Protein AF-A0A924W342-F1 (afdb_monomer)

Solvent-accessible surface area (backbone atoms only — not comparable to full-atom values): 6146 Å² total; per-residue (Å²): 112,47,71,58,25,42,53,49,16,52,51,31,48,50,52,45,50,50,53,46,48,46,36,42,71,47,55,44,52,62,35,54,72,73,70,41,62,70,60,35,43,53,52,48,35,49,41,28,68,64,41,23,52,52,48,13,50,41,23,36,53,18,12,54,27,20,46,66,44,69,37,53,69,61,13,53,53,24,38,54,54,11,53,48,30,40,48,45,31,72,76,36,37,72,72,88,72,76,66,69,89,91,56,86,77,64,60,65,60,42,47,49,52,34,44,57,60,57,53,107

Secondary structure (DSSP, 8-state):
-HHHHHHHHHHHHHHHHHHHHIIIIIIHHHHHTT--HHHHHHHHHHIIIIIHHHHHHHHHHHHHHHHHTT-HHHHHHHHHHHHHHHHHHHHHSPP-PPPPTT----HHHHHHHHHHHHH-

Sequence (120 aa):
MEAVAQATAIVLAGASLGWIMLFSFVLSPVAFKQFDAGRAERLVKHVMNQGHGILGLIAICSGIAALMAGAVAGAAVAAVAGIFAFMCKFALAPRDDKPIKGHRVIKTARIVASGLTAFI

Mean predicted aligned error: 9.51 Å

Foldseek 3Di:
DLVVLVVLLVVLVVVLVVQLCCLQPPVLCVQPVVPPLVSLLVSLLCCLQPPLLVSLVSLQSSLVSCVSNVNNVSSVVSNVSSVLSVVLSVPQRQDPDDDPPPDDDPSSVSSVVSSVSSND

Structure (mmCIF, N/CA/C/O backbone):
data_AF-A0A924W342-F1
#
_entry.id   AF-A0A924W342-F1
#
loop_
_atom_site.group_PDB
_atom_site.id
_atom_site.type_symbol
_atom_site.label_atom_id
_atom_site.label_alt_id
_atom_site.label_comp_id
_atom_site.label_asym_id
_atom_site.label_entity_id
_atom_site.label_seq_id
_atom_site.pdbx_PDB_ins_code
_atom_site.Cartn_x
_atom_site.Cartn_y
_atom_site.Cartn_z
_atom_site.occupancy
_atom_site.B_iso_or_equiv
_atom_site.auth_seq_id
_atom_site.auth_comp_id
_atom_site.auth_asym_id
_atom_site.auth_atom_id
_atom_site.pdbx_PDB_model_num
ATOM 1 N N . MET A 1 1 ? 16.797 -6.487 -23.316 1.00 62.25 1 MET A N 1
ATOM 2 C CA . MET A 1 1 ? 16.498 -6.183 -21.895 1.00 62.25 1 MET A CA 1
ATOM 3 C C . MET A 1 1 ? 15.173 -5.447 -21.729 1.00 62.25 1 MET A C 1
ATOM 5 O O . MET A 1 1 ? 14.440 -5.775 -20.809 1.00 62.25 1 MET A O 1
ATOM 9 N N . GLU A 1 2 ? 14.829 -4.527 -22.632 1.00 78.00 2 GLU A N 1
ATOM 10 C CA . GLU A 1 2 ? 13.586 -3.737 -22.591 1.00 78.00 2 GLU A CA 1
ATOM 11 C C . GLU A 1 2 ? 12.297 -4.577 -22.516 1.00 78.00 2 GLU A C 1
ATOM 13 O O . GLU A 1 2 ? 11.505 -4.391 -21.599 1.00 78.00 2 GLU A O 1
ATOM 18 N N . ALA A 1 3 ? 12.129 -5.581 -23.387 1.00 80.50 3 ALA A N 1
ATOM 19 C CA . ALA A 1 3 ? 10.937 -6.441 -23.383 1.00 80.50 3 ALA A CA 1
ATOM 20 C C . ALA A 1 3 ? 10.721 -7.189 -22.049 1.00 80.50 3 ALA A C 1
ATOM 22 O O . ALA A 1 3 ? 9.593 -7.346 -21.587 1.00 80.50 3 ALA A O 1
ATOM 23 N N . VAL A 1 4 ? 11.810 -7.612 -21.395 1.00 83.94 4 VAL A N 1
ATOM 24 C CA . VAL A 1 4 ? 11.750 -8.260 -20.076 1.00 83.94 4 VAL A CA 1
ATOM 25 C C . VAL A 1 4 ? 11.368 -7.244 -18.999 1.00 83.94 4 VAL A C 1
ATOM 27 O O . VAL A 1 4 ? 10.515 -7.538 -18.164 1.00 83.94 4 VAL A O 1
ATOM 30 N N . ALA A 1 5 ? 11.934 -6.033 -19.031 1.00 78.19 5 ALA A N 1
ATOM 31 C CA . ALA A 1 5 ? 11.586 -4.967 -18.090 1.00 78.19 5 ALA A CA 1
ATOM 32 C C . ALA A 1 5 ? 10.105 -4.568 -18.210 1.00 78.19 5 ALA A C 1
ATOM 34 O O . ALA A 1 5 ? 9.414 -4.449 -17.199 1.00 78.19 5 ALA A O 1
ATOM 35 N N . GLN A 1 6 ? 9.595 -4.463 -19.438 1.00 75.25 6 GLN A N 1
ATOM 36 C CA . GLN A 1 6 ? 8.196 -4.146 -19.709 1.00 75.25 6 GLN A CA 1
ATOM 37 C C . GLN A 1 6 ? 7.252 -5.249 -19.213 1.00 75.25 6 GLN A C 1
ATOM 39 O O . GLN A 1 6 ? 6.282 -4.954 -18.517 1.00 75.25 6 GLN A O 1
ATOM 44 N N . ALA A 1 7 ? 7.558 -6.520 -19.497 1.00 80.12 7 ALA A N 1
ATOM 45 C CA . ALA A 1 7 ? 6.774 -7.647 -18.993 1.00 80.12 7 ALA A CA 1
ATOM 46 C C . ALA A 1 7 ? 6.747 -7.674 -17.456 1.00 80.12 7 ALA A C 1
ATOM 48 O O . ALA A 1 7 ? 5.686 -7.827 -16.851 1.00 80.12 7 ALA A O 1
ATOM 49 N N . THR A 1 8 ? 7.897 -7.446 -16.817 1.00 80.00 8 THR A N 1
ATOM 50 C CA . THR A 1 8 ? 7.998 -7.388 -15.351 1.00 80.00 8 THR A CA 1
ATOM 51 C C . THR A 1 8 ? 7.183 -6.226 -14.775 1.00 80.00 8 THR A C 1
ATOM 53 O O . THR A 1 8 ? 6.454 -6.414 -13.803 1.00 80.00 8 THR A O 1
ATOM 56 N N . ALA A 1 9 ? 7.249 -5.041 -15.392 1.00 80.50 9 ALA A N 1
ATOM 57 C CA . ALA A 1 9 ? 6.475 -3.874 -14.974 1.00 80.50 9 ALA A CA 1
ATOM 58 C C . ALA A 1 9 ? 4.964 -4.126 -15.071 1.00 80.50 9 ALA A C 1
ATOM 60 O O . ALA A 1 9 ? 4.230 -3.793 -14.145 1.00 80.50 9 ALA A O 1
ATOM 61 N N . ILE A 1 10 ? 4.502 -4.767 -16.150 1.00 80.94 10 ILE A N 1
ATOM 62 C CA . ILE A 1 10 ? 3.086 -5.113 -16.337 1.00 80.94 10 ILE A CA 1
ATOM 63 C C . ILE A 1 10 ? 2.617 -6.097 -15.263 1.00 80.94 10 ILE A C 1
ATOM 65 O O . ILE A 1 10 ? 1.561 -5.894 -14.669 1.00 80.94 10 ILE A O 1
ATOM 69 N N . VAL A 1 11 ? 3.396 -7.145 -14.983 1.00 86.25 11 VAL A N 1
ATOM 70 C CA . VAL A 1 11 ? 3.030 -8.148 -13.972 1.00 86.25 11 VAL A CA 1
ATOM 71 C C . VAL A 1 11 ? 2.969 -7.528 -12.576 1.00 86.25 11 VAL A C 1
ATOM 73 O O . VAL A 1 11 ? 2.004 -7.758 -11.848 1.00 86.25 11 VAL A O 1
ATOM 76 N N . LEU A 1 12 ? 3.958 -6.713 -12.202 1.00 83.12 12 LEU A N 1
ATOM 77 C CA . LEU A 1 12 ? 3.993 -6.067 -10.888 1.00 83.12 12 LEU A CA 1
ATOM 78 C C . LEU A 1 12 ? 2.885 -5.016 -10.731 1.00 83.12 12 LEU A C 1
ATOM 80 O O . LEU A 1 12 ? 2.251 -4.960 -9.676 1.00 83.12 12 LEU A O 1
ATOM 84 N N . ALA A 1 13 ? 2.598 -4.242 -11.779 1.00 76.50 13 ALA A N 1
ATOM 85 C CA . ALA A 1 13 ? 1.475 -3.308 -11.796 1.00 76.50 13 ALA A CA 1
ATOM 86 C C . ALA A 1 13 ? 0.122 -4.036 -11.731 1.00 76.50 13 ALA A C 1
ATOM 88 O O . ALA A 1 13 ? -0.789 -3.612 -11.026 1.00 76.50 13 ALA A O 1
ATOM 89 N N . GLY A 1 14 ? -0.014 -5.169 -12.424 1.00 80.81 14 GLY A N 1
ATOM 90 C CA . GLY A 1 14 ? -1.199 -6.019 -12.334 1.00 80.81 14 GLY A CA 1
ATOM 91 C C . GLY A 1 14 ? -1.393 -6.593 -10.930 1.00 80.81 14 GLY A C 1
ATOM 92 O O . GLY A 1 14 ? -2.508 -6.597 -10.412 1.00 80.81 14 GLY A O 1
ATOM 93 N N . ALA A 1 15 ? -0.309 -7.019 -10.277 1.00 80.06 15 ALA A N 1
ATOM 94 C CA . ALA A 1 15 ? -0.344 -7.523 -8.908 1.00 80.06 15 ALA A CA 1
ATOM 95 C C . ALA A 1 15 ? -0.740 -6.437 -7.893 1.00 80.06 15 ALA A C 1
ATOM 97 O O . ALA A 1 15 ? -1.542 -6.708 -6.998 1.00 80.06 15 ALA A O 1
ATOM 98 N N . SER A 1 16 ? -0.233 -5.207 -8.039 1.00 78.50 16 SER A N 1
ATOM 99 C CA . SER A 1 16 ? -0.613 -4.092 -7.162 1.00 78.50 16 SER A CA 1
ATOM 100 C C . SER A 1 16 ? -2.072 -3.674 -7.364 1.00 78.50 16 SER A C 1
ATOM 102 O O . SER A 1 16 ? -2.799 -3.514 -6.384 1.00 78.50 16 SER A O 1
ATOM 104 N N . LEU A 1 17 ? -2.544 -3.595 -8.612 1.00 78.88 17 LEU A N 1
ATOM 105 C CA . LEU A 1 17 ? -3.952 -3.327 -8.923 1.00 78.88 17 LEU A CA 1
ATOM 106 C C . LEU A 1 17 ? -4.880 -4.432 -8.409 1.00 78.88 17 LEU A C 1
ATOM 108 O O . LEU A 1 17 ? -5.914 -4.139 -7.811 1.00 78.88 17 LEU A O 1
ATOM 112 N N . GLY A 1 18 ? -4.512 -5.701 -8.599 1.00 79.69 18 GLY A N 1
ATOM 113 C CA . GLY A 1 18 ? -5.275 -6.843 -8.094 1.00 79.69 18 GLY A CA 1
ATOM 114 C C . GLY A 1 18 ? -5.392 -6.833 -6.570 1.00 79.69 18 GLY A C 1
ATOM 115 O O . GLY A 1 18 ? -6.465 -7.107 -6.033 1.00 79.69 18 GLY A O 1
ATOM 116 N N . TRP A 1 19 ? -4.320 -6.446 -5.873 1.00 78.12 19 TRP A N 1
ATOM 117 C CA . TRP A 1 19 ? -4.323 -6.276 -4.422 1.00 78.12 19 TRP A CA 1
ATOM 118 C C . TRP A 1 19 ? -5.303 -5.187 -3.967 1.00 78.12 19 TRP A C 1
ATOM 120 O O . TRP A 1 19 ? -6.107 -5.425 -3.063 1.00 78.12 19 TRP A O 1
ATOM 130 N N . ILE A 1 20 ? -5.275 -4.018 -4.618 1.00 74.50 20 ILE A N 1
ATOM 131 C CA . ILE A 1 20 ? -6.190 -2.904 -4.323 1.00 74.50 20 ILE A CA 1
ATOM 132 C C . ILE A 1 20 ? -7.638 -3.330 -4.594 1.00 74.50 20 ILE A C 1
ATOM 134 O O . ILE A 1 20 ? -8.491 -3.201 -3.722 1.00 74.50 20 ILE A O 1
ATOM 138 N N . MET A 1 21 ? -7.920 -3.939 -5.751 1.00 74.38 21 MET A N 1
ATOM 139 C CA . MET A 1 21 ? -9.275 -4.379 -6.101 1.00 74.38 21 MET A CA 1
ATOM 140 C C . MET A 1 21 ? -9.833 -5.441 -5.147 1.00 74.38 21 MET A C 1
ATOM 142 O O . MET A 1 21 ? -10.991 -5.347 -4.737 1.00 74.38 21 MET A O 1
ATOM 146 N N . LEU A 1 22 ? -9.031 -6.438 -4.763 1.00 74.69 22 LEU A N 1
ATOM 147 C CA . LEU A 1 22 ? -9.440 -7.451 -3.787 1.00 74.69 22 LEU A CA 1
ATOM 148 C C . LEU A 1 22 ? -9.821 -6.796 -2.453 1.00 74.69 22 LEU A C 1
ATOM 150 O O . LEU A 1 22 ? -10.807 -7.181 -1.817 1.00 74.69 22 LEU A O 1
ATOM 154 N N . PHE A 1 23 ? -9.063 -5.787 -2.029 1.00 69.75 23 PHE A N 1
ATOM 155 C CA . PHE A 1 23 ? -9.347 -5.105 -0.779 1.00 69.75 23 PHE A CA 1
ATOM 156 C C . PHE A 1 23 ? -10.600 -4.226 -0.872 1.00 69.75 23 PHE A C 1
ATOM 158 O O . PHE A 1 23 ? -11.520 -4.392 -0.064 1.00 69.75 23 PHE A O 1
ATOM 165 N N . SER A 1 24 ? -10.682 -3.371 -1.893 1.00 68.19 24 SER A N 1
ATOM 166 C CA . SER A 1 24 ? -11.762 -2.396 -2.066 1.00 68.19 24 SER A CA 1
ATOM 167 C C . SER A 1 24 ? -13.112 -3.033 -2.398 1.00 68.19 24 SER A C 1
ATOM 169 O O . SER A 1 24 ? -14.136 -2.578 -1.890 1.00 68.19 24 SER A O 1
ATOM 171 N N . PHE A 1 25 ? -13.136 -4.102 -3.202 1.00 70.31 25 PHE A N 1
ATOM 172 C CA . PHE A 1 25 ? -14.386 -4.684 -3.709 1.00 70.31 25 PHE A CA 1
ATOM 173 C C . PHE A 1 25 ? -14.793 -6.006 -3.060 1.00 70.31 25 PHE A C 1
ATOM 175 O O . PHE A 1 25 ? -15.963 -6.377 -3.144 1.00 70.31 25 PHE A O 1
ATOM 182 N N . VAL A 1 26 ? -13.877 -6.720 -2.397 1.00 73.88 26 VAL A N 1
ATOM 183 C CA . VAL A 1 26 ? -14.189 -8.034 -1.808 1.00 73.88 26 VAL A CA 1
ATOM 184 C C . VAL A 1 26 ? -14.093 -7.996 -0.290 1.00 73.88 26 VAL A C 1
ATOM 186 O O . VAL A 1 26 ? -15.102 -8.144 0.399 1.00 73.88 26 VAL A O 1
ATOM 189 N N . LEU A 1 27 ? -12.895 -7.783 0.254 1.00 69.44 27 LEU A N 1
ATOM 190 C CA . LEU A 1 27 ? -12.661 -7.906 1.697 1.00 69.44 27 LEU A CA 1
ATOM 191 C C . LEU A 1 27 ? -13.419 -6.851 2.497 1.00 69.44 27 LEU A C 1
ATOM 193 O O . LEU A 1 27 ? -14.018 -7.158 3.530 1.00 69.44 27 LEU A O 1
ATOM 197 N N . SER A 1 28 ? -13.406 -5.615 2.015 1.00 66.44 28 SER A N 1
ATOM 198 C CA . SER A 1 28 ? -13.938 -4.504 2.778 1.00 66.44 28 SER A CA 1
ATOM 199 C C . SER A 1 28 ? -15.476 -4.449 2.780 1.00 66.44 28 SER A C 1
ATOM 201 O O . SER A 1 28 ? -16.058 -4.391 3.867 1.00 66.44 28 SER A O 1
ATOM 203 N N . PRO A 1 29 ? -16.190 -4.630 1.648 1.00 69.00 29 PRO A N 1
ATOM 204 C CA . PRO A 1 29 ? -17.647 -4.770 1.667 1.00 69.00 29 PRO A CA 1
ATOM 205 C C . PRO A 1 29 ? -18.116 -5.922 2.561 1.00 69.00 29 PRO A C 1
ATOM 207 O O . PRO A 1 29 ? -19.088 -5.768 3.293 1.00 69.00 29 PRO A O 1
ATOM 210 N N . VAL A 1 30 ? -17.400 -7.053 2.583 1.00 68.69 30 VAL A N 1
ATOM 211 C CA . VAL A 1 30 ? -17.711 -8.186 3.475 1.00 68.69 30 VAL A CA 1
ATOM 212 C C . VAL A 1 30 ? -17.505 -7.828 4.951 1.00 68.69 30 VAL A C 1
ATOM 214 O O . VAL A 1 30 ? -18.305 -8.242 5.792 1.00 68.69 30 VAL A O 1
ATOM 217 N N . ALA A 1 31 ? -16.467 -7.056 5.276 1.00 63.44 31 ALA A N 1
ATOM 218 C CA . ALA A 1 31 ? -16.203 -6.600 6.639 1.00 63.44 31 ALA A CA 1
ATOM 219 C C . ALA A 1 31 ? -17.269 -5.615 7.146 1.00 63.44 31 ALA A C 1
ATOM 221 O O . ALA A 1 31 ? -17.678 -5.705 8.304 1.00 63.44 31 ALA A O 1
ATOM 222 N N . PHE A 1 32 ? -17.754 -4.717 6.283 1.00 61.50 32 PHE A N 1
ATOM 223 C CA . PHE A 1 32 ? -18.742 -3.697 6.650 1.00 61.50 32 PHE A CA 1
ATOM 224 C C . PHE A 1 32 ? -20.203 -4.142 6.474 1.00 61.50 32 PHE A C 1
ATOM 226 O O . PHE A 1 32 ? -21.084 -3.547 7.087 1.00 61.50 32 PHE A O 1
ATOM 233 N N . LYS A 1 33 ? -20.480 -5.228 5.734 1.00 64.62 33 LYS A N 1
ATOM 234 C CA . LYS A 1 33 ? -21.845 -5.746 5.493 1.00 64.62 33 LYS A CA 1
ATOM 235 C C . LYS A 1 33 ? -22.627 -6.062 6.772 1.00 64.62 33 LYS A C 1
ATOM 237 O O . LYS A 1 33 ? -23.845 -5.945 6.778 1.00 64.62 33 LYS A O 1
ATOM 242 N N . GLN A 1 34 ? -21.941 -6.491 7.830 1.00 64.31 34 GLN A N 1
ATOM 243 C CA . GLN A 1 34 ? -22.561 -6.870 9.108 1.00 64.31 34 GLN A CA 1
ATOM 244 C C . GLN A 1 34 ? -22.413 -5.788 10.192 1.00 64.31 34 GLN A C 1
ATOM 246 O O . GLN A 1 34 ? -22.783 -6.036 11.333 1.00 64.31 34 GLN A O 1
ATOM 251 N N . PHE A 1 35 ? -21.826 -4.622 9.872 1.00 57.00 35 PHE A N 1
ATOM 252 C CA . PHE A 1 35 ? -21.497 -3.554 10.835 1.00 57.00 35 PHE A CA 1
ATOM 253 C C . PHE A 1 35 ? -20.760 -4.030 12.110 1.00 57.00 35 PHE A C 1
ATOM 255 O O . PHE A 1 35 ? -20.761 -3.350 13.136 1.00 57.00 35 PHE A O 1
ATOM 262 N N . ASP A 1 36 ? -20.076 -5.177 12.050 1.00 66.44 36 ASP A N 1
ATOM 263 C C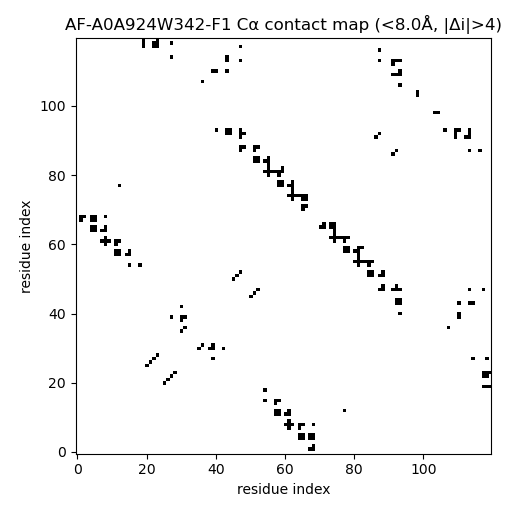A . ASP A 1 36 ? -19.263 -5.690 13.151 1.00 66.44 36 ASP 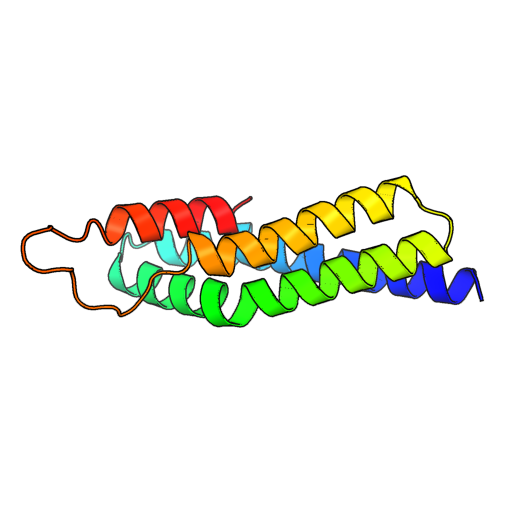A CA 1
ATOM 264 C C . ASP A 1 36 ? -17.916 -4.959 13.171 1.00 66.44 36 ASP A C 1
ATOM 266 O O . ASP A 1 36 ? -16.947 -5.331 12.496 1.00 66.44 36 ASP A O 1
ATOM 270 N N . ALA A 1 37 ? -17.863 -3.901 13.979 1.00 63.66 37 ALA A N 1
ATOM 271 C CA . ALA A 1 37 ? -16.673 -3.082 14.164 1.00 63.66 37 ALA A CA 1
ATOM 272 C C . ALA A 1 37 ? -15.455 -3.892 14.651 1.00 63.66 37 ALA A C 1
ATOM 274 O O . ALA A 1 37 ? -14.327 -3.564 14.288 1.00 63.66 37 ALA A O 1
ATOM 275 N N . GLY A 1 38 ? -15.656 -4.968 15.422 1.00 69.19 38 GLY A N 1
ATOM 276 C CA . GLY A 1 38 ? -14.567 -5.803 15.932 1.00 69.19 38 GLY A CA 1
ATOM 277 C C . GLY A 1 38 ? -13.949 -6.689 14.850 1.00 69.19 38 GLY A C 1
ATOM 278 O O . GLY A 1 38 ? -12.730 -6.877 14.805 1.00 69.19 38 GLY A O 1
ATOM 279 N N . ARG A 1 39 ? -14.769 -7.214 13.934 1.00 70.81 39 ARG A N 1
ATOM 280 C CA . ARG A 1 39 ? -14.282 -7.940 12.752 1.00 70.81 39 ARG A CA 1
ATOM 281 C C . ARG A 1 39 ? -13.571 -7.009 11.774 1.00 70.81 39 ARG A C 1
ATOM 283 O O . ARG A 1 39 ? -12.491 -7.365 11.300 1.00 70.81 39 ARG A O 1
ATOM 290 N N . ALA A 1 40 ? -14.140 -5.832 11.514 1.00 68.06 40 ALA A N 1
ATOM 291 C CA . ALA A 1 40 ? -13.516 -4.818 10.670 1.00 68.06 40 ALA A CA 1
ATOM 292 C C . ALA A 1 40 ? -12.156 -4.375 11.238 1.00 68.06 40 ALA A C 1
ATOM 294 O O . ALA A 1 40 ? -11.174 -4.343 10.501 1.00 68.06 40 ALA A O 1
ATOM 295 N N . GLU A 1 41 ? -12.054 -4.146 12.554 1.00 71.88 41 GLU A N 1
ATOM 296 C CA . GLU A 1 41 ? -10.788 -3.798 13.214 1.00 71.88 41 GLU A CA 1
ATOM 297 C C . GLU A 1 41 ? -9.700 -4.849 12.971 1.00 71.88 41 GLU A C 1
ATOM 299 O O . GLU A 1 41 ? -8.586 -4.504 12.579 1.00 71.88 41 GLU A O 1
ATOM 304 N N . ARG A 1 42 ? -10.010 -6.136 13.182 1.00 75.12 42 ARG A N 1
ATOM 305 C CA . ARG A 1 42 ? -9.040 -7.230 12.995 1.00 75.12 42 ARG A CA 1
ATOM 306 C C . ARG A 1 42 ? -8.555 -7.323 11.551 1.00 75.12 42 ARG A C 1
ATOM 308 O O . ARG A 1 42 ? -7.361 -7.493 11.319 1.00 75.12 42 ARG A O 1
ATOM 315 N N . LEU A 1 43 ? -9.471 -7.188 10.595 1.00 73.31 43 LEU A N 1
ATOM 316 C CA . LEU A 1 43 ? -9.166 -7.279 9.171 1.00 73.31 43 LEU A CA 1
ATOM 317 C C . LEU A 1 43 ? -8.314 -6.091 8.701 1.00 73.31 43 LEU A C 1
ATOM 319 O O . LEU A 1 43 ? -7.290 -6.287 8.049 1.00 73.31 43 LEU A O 1
ATOM 323 N N . VAL A 1 44 ? -8.672 -4.873 9.113 1.00 71.75 44 VAL A N 1
ATOM 324 C CA . VAL A 1 44 ? -7.899 -3.656 8.826 1.00 71.75 44 VAL A CA 1
ATOM 325 C C . VAL A 1 44 ? -6.514 -3.724 9.470 1.00 71.75 44 VAL A C 1
ATOM 327 O O . VAL A 1 44 ? -5.523 -3.435 8.805 1.00 71.75 44 VAL A O 1
ATOM 330 N N . LYS A 1 45 ? -6.404 -4.163 10.732 1.00 73.81 45 LYS A N 1
ATOM 331 C CA . LYS A 1 45 ? -5.103 -4.374 11.391 1.00 73.81 45 LYS A CA 1
ATOM 332 C C . LYS A 1 45 ? -4.231 -5.350 10.617 1.00 73.81 45 LYS A C 1
ATOM 334 O O . LYS A 1 45 ? -3.058 -5.062 10.395 1.00 73.81 45 LYS A O 1
ATOM 339 N N . HIS A 1 46 ? -4.795 -6.482 10.206 1.00 74.44 46 HIS A N 1
ATOM 340 C CA . HIS A 1 46 ? -4.062 -7.491 9.454 1.00 74.44 46 HIS A CA 1
ATOM 341 C C . HIS A 1 46 ? -3.528 -6.911 8.136 1.00 74.44 46 HIS A C 1
ATOM 343 O O . HIS A 1 46 ? -2.331 -6.991 7.862 1.00 74.44 46 HIS A O 1
ATOM 349 N N . VAL A 1 47 ? -4.371 -6.218 7.367 1.00 72.88 47 VAL A N 1
ATOM 350 C CA . VAL A 1 47 ? -3.973 -5.692 6.054 1.00 72.88 47 VAL A CA 1
ATOM 351 C C . VAL A 1 47 ? -3.081 -4.456 6.125 1.00 72.88 47 VAL A C 1
ATOM 353 O O . VAL A 1 47 ? -2.140 -4.351 5.337 1.00 72.88 47 VAL A O 1
ATOM 356 N N . MET A 1 48 ? -3.292 -3.537 7.064 1.00 73.12 48 MET A N 1
ATOM 357 C CA . MET A 1 48 ? -2.413 -2.371 7.196 1.00 73.12 48 MET A CA 1
ATOM 358 C C . MET A 1 48 ? -1.037 -2.749 7.749 1.00 73.12 48 MET A C 1
ATOM 360 O O . MET A 1 48 ? -0.022 -2.244 7.272 1.00 73.12 48 MET A O 1
ATOM 364 N N . ASN A 1 49 ? -0.972 -3.660 8.726 1.00 74.94 49 ASN A N 1
ATOM 365 C CA . ASN A 1 49 ? 0.307 -4.031 9.331 1.00 74.94 49 ASN A CA 1
ATOM 366 C C . ASN A 1 49 ? 1.103 -5.016 8.469 1.00 74.94 49 ASN A C 1
ATOM 368 O O . ASN A 1 49 ? 2.327 -4.865 8.361 1.00 74.94 49 ASN A O 1
ATOM 372 N N . GLN A 1 50 ? 0.434 -5.995 7.852 1.00 75.62 50 GLN A N 1
ATOM 373 C CA . GLN A 1 50 ? 1.100 -7.051 7.081 1.00 75.62 50 GLN A CA 1
ATOM 374 C C . GLN A 1 50 ? 1.051 -6.825 5.564 1.00 75.62 50 GLN A C 1
ATOM 376 O O . GLN A 1 50 ? 2.028 -7.116 4.885 1.00 75.62 50 GLN A O 1
ATOM 381 N N . GLY A 1 51 ? -0.030 -6.251 5.031 1.00 74.00 51 GLY A N 1
ATOM 382 C CA . GLY A 1 51 ? -0.248 -6.112 3.586 1.00 74.00 51 GLY A CA 1
ATOM 383 C C . GLY A 1 51 ? 0.339 -4.848 2.953 1.00 74.00 51 GLY A C 1
ATOM 384 O O . GLY A 1 51 ? 1.008 -4.922 1.927 1.00 74.00 51 GLY A O 1
ATOM 385 N N . HIS A 1 52 ? 0.137 -3.678 3.564 1.00 77.75 52 HIS A N 1
ATOM 386 C CA . HIS A 1 52 ? 0.499 -2.392 2.940 1.00 77.75 52 HIS A CA 1
ATOM 387 C C . HIS A 1 52 ? 2.006 -2.198 2.729 1.00 77.75 52 HIS A C 1
ATOM 389 O O . HIS A 1 52 ? 2.416 -1.569 1.758 1.00 77.75 52 HIS A O 1
ATOM 395 N N . GLY A 1 53 ? 2.844 -2.778 3.594 1.00 78.38 53 GLY A N 1
ATOM 396 C CA . GLY A 1 53 ? 4.294 -2.774 3.379 1.00 78.38 53 GLY A CA 1
ATOM 397 C C . GLY A 1 53 ? 4.712 -3.602 2.158 1.00 78.38 53 GLY A C 1
ATOM 398 O O . GLY A 1 53 ? 5.590 -3.187 1.410 1.00 78.38 53 GLY A O 1
ATOM 399 N N . ILE A 1 54 ? 4.055 -4.744 1.927 1.00 82.12 54 ILE A N 1
ATOM 400 C CA . ILE A 1 54 ? 4.311 -5.602 0.761 1.00 82.12 54 ILE A CA 1
ATOM 401 C C . ILE A 1 54 ? 3.811 -4.914 -0.513 1.00 82.12 54 ILE A C 1
ATOM 403 O O . ILE A 1 54 ? 4.537 -4.866 -1.503 1.00 82.12 54 ILE A O 1
ATOM 407 N N . LEU A 1 55 ? 2.619 -4.311 -0.470 1.00 81.75 55 LEU A N 1
ATOM 408 C CA . LEU A 1 55 ? 2.081 -3.513 -1.574 1.00 81.75 55 LEU A CA 1
ATOM 409 C C . LEU A 1 55 ? 3.030 -2.368 -1.955 1.00 81.75 55 LEU A C 1
ATOM 411 O O . LEU A 1 55 ? 3.324 -2.183 -3.135 1.00 81.75 55 LEU A O 1
ATOM 415 N N . GLY A 1 56 ? 3.548 -1.643 -0.958 1.00 81.31 56 GLY A N 1
ATOM 416 C CA . GLY A 1 56 ? 4.522 -0.574 -1.166 1.00 81.31 56 GLY A CA 1
ATOM 417 C C . GLY A 1 56 ? 5.788 -1.060 -1.873 1.00 81.31 56 GLY A C 1
ATOM 418 O O . GLY A 1 56 ? 6.239 -0.424 -2.824 1.00 81.31 56 GLY A O 1
ATOM 419 N N . LEU A 1 57 ? 6.328 -2.219 -1.476 1.00 84.62 57 LEU A N 1
ATOM 420 C CA . LEU A 1 57 ? 7.484 -2.829 -2.145 1.00 84.62 57 LEU A CA 1
ATOM 421 C C . LEU A 1 57 ? 7.180 -3.215 -3.595 1.00 84.62 57 LEU A C 1
ATOM 423 O O 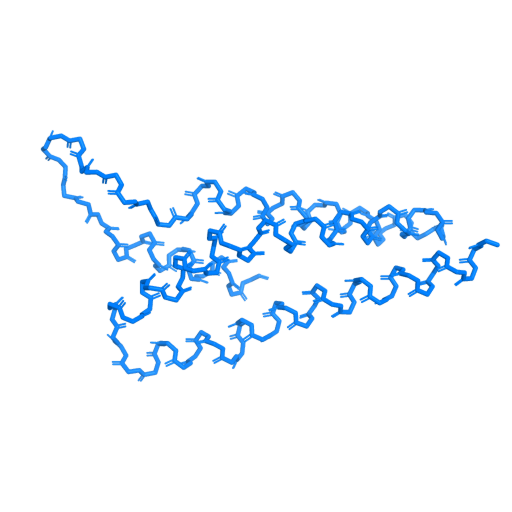. LEU A 1 57 ? 7.964 -2.892 -4.483 1.00 84.62 57 LEU A O 1
ATOM 427 N N . ILE A 1 58 ? 6.043 -3.868 -3.847 1.00 85.38 58 ILE A N 1
ATOM 428 C CA . ILE A 1 58 ? 5.640 -4.279 -5.201 1.00 85.38 58 ILE A CA 1
ATOM 429 C C . ILE A 1 58 ? 5.480 -3.054 -6.106 1.00 85.38 58 ILE A C 1
ATOM 431 O O . ILE A 1 58 ? 5.974 -3.061 -7.232 1.00 85.38 58 ILE A O 1
ATOM 435 N N . ALA A 1 59 ? 4.855 -1.984 -5.609 1.00 83.62 59 ALA A N 1
ATOM 436 C CA . ALA A 1 59 ? 4.673 -0.742 -6.353 1.00 83.62 59 ALA A CA 1
ATOM 437 C C . ALA A 1 59 ? 6.011 -0.051 -6.673 1.00 83.62 59 ALA A C 1
ATOM 439 O O . ALA A 1 59 ? 6.230 0.357 -7.813 1.00 83.62 59 ALA A O 1
ATOM 440 N N . ILE A 1 60 ? 6.951 0.012 -5.723 1.00 86.12 60 ILE A N 1
ATOM 441 C CA . ILE A 1 60 ? 8.284 0.586 -5.972 1.00 86.12 60 ILE A CA 1
ATOM 442 C C . ILE A 1 60 ? 9.069 -0.263 -6.981 1.00 86.12 60 ILE A C 1
ATOM 444 O O . ILE A 1 60 ? 9.625 0.283 -7.934 1.00 86.12 60 ILE A O 1
ATOM 448 N N . CYS A 1 61 ? 9.072 -1.592 -6.835 1.00 85.62 61 CYS A N 1
ATOM 449 C CA . CYS A 1 61 ? 9.705 -2.494 -7.801 1.00 85.62 61 CY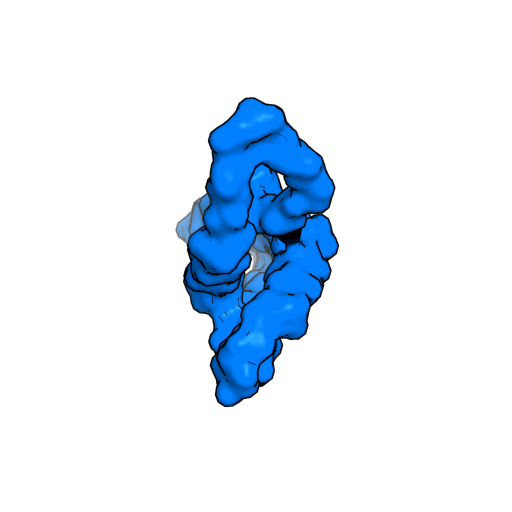S A CA 1
ATOM 450 C C . CYS A 1 61 ? 9.081 -2.361 -9.198 1.00 85.62 61 CYS A C 1
ATOM 452 O O . CYS A 1 61 ? 9.801 -2.353 -10.197 1.00 85.62 61 CYS A O 1
ATOM 454 N N . SER A 1 62 ? 7.756 -2.191 -9.273 1.00 82.62 62 SER A N 1
ATOM 455 C CA . SER A 1 62 ? 7.044 -1.913 -10.522 1.00 82.62 62 SER A CA 1
ATOM 456 C C . SER A 1 62 ? 7.496 -0.595 -11.149 1.00 82.62 62 SER A C 1
ATOM 458 O O . SER A 1 62 ? 7.672 -0.530 -12.363 1.00 82.62 62 SER A O 1
ATOM 460 N N . GLY A 1 63 ? 7.701 0.449 -10.341 1.00 80.69 63 GLY A N 1
ATOM 461 C CA . GLY A 1 63 ? 8.183 1.745 -10.813 1.00 80.69 63 GLY A CA 1
ATOM 462 C C . GLY A 1 63 ? 9.611 1.688 -11.355 1.00 80.69 63 GLY A C 1
A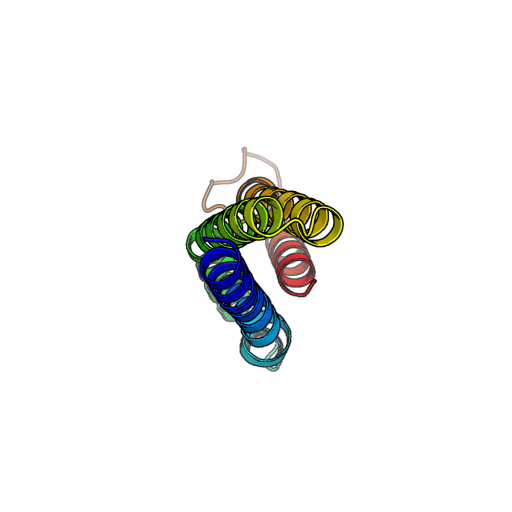TOM 463 O O . GLY A 1 63 ? 9.886 2.241 -12.417 1.00 80.69 63 GLY A O 1
ATOM 464 N N . ILE A 1 64 ? 10.505 0.953 -10.687 1.00 85.00 64 ILE A N 1
ATOM 465 C CA . ILE A 1 64 ? 11.879 0.724 -11.163 1.00 85.00 64 ILE A CA 1
ATOM 466 C C . ILE A 1 64 ? 11.863 -0.034 -12.497 1.00 85.00 64 ILE A C 1
ATOM 468 O O . ILE A 1 64 ? 12.522 0.381 -13.450 1.00 85.00 64 ILE A O 1
ATOM 472 N N . ALA A 1 65 ? 11.070 -1.104 -12.598 1.00 81.81 65 ALA A N 1
ATOM 473 C CA . ALA A 1 65 ? 10.921 -1.856 -13.842 1.00 81.81 65 ALA A CA 1
ATOM 474 C C . ALA A 1 65 ? 10.343 -0.986 -14.976 1.00 81.81 65 ALA A C 1
ATOM 476 O O . ALA A 1 65 ? 10.812 -1.063 -16.110 1.00 81.81 65 ALA A O 1
ATOM 477 N N . ALA A 1 66 ? 9.382 -0.109 -14.666 1.00 79.94 66 ALA A N 1
ATOM 478 C CA . ALA A 1 66 ? 8.813 0.836 -15.623 1.00 79.94 66 ALA A CA 1
ATOM 479 C C . ALA A 1 66 ? 9.837 1.883 -16.105 1.00 79.94 66 ALA A C 1
ATOM 481 O O . ALA A 1 66 ? 9.854 2.192 -17.295 1.00 79.94 66 ALA A O 1
ATOM 482 N N . LEU A 1 67 ? 1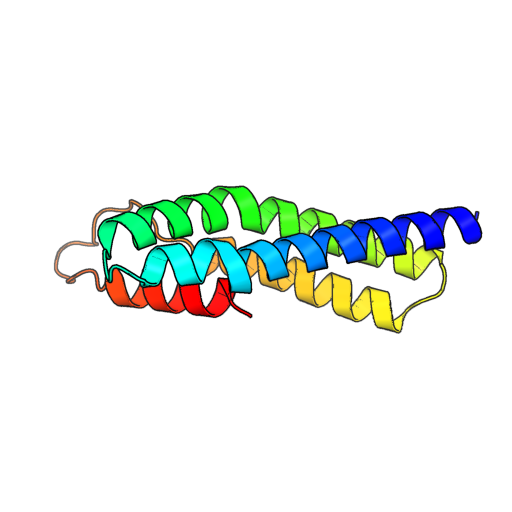0.732 2.378 -15.234 1.00 85.25 67 LEU A N 1
ATOM 483 C CA . LEU A 1 67 ? 11.845 3.256 -15.641 1.00 85.25 67 LEU 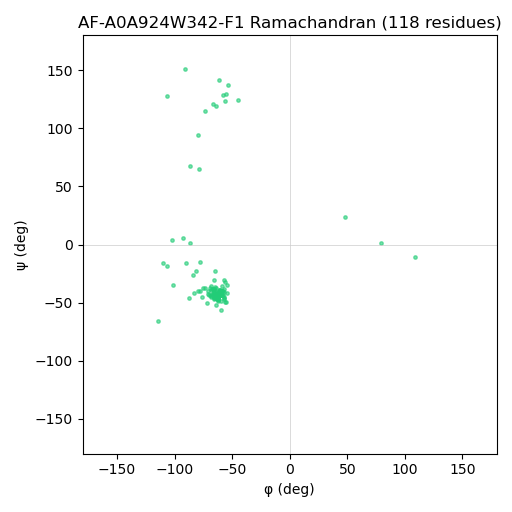A CA 1
ATOM 484 C C . LEU A 1 67 ? 12.795 2.548 -16.603 1.00 85.25 67 LEU A C 1
ATOM 486 O O . LEU A 1 67 ? 13.166 3.118 -17.626 1.00 85.25 67 LEU A O 1
ATOM 490 N N . MET A 1 68 ? 13.158 1.300 -16.299 1.00 84.69 68 MET A N 1
ATOM 491 C CA . MET A 1 68 ? 14.027 0.491 -17.159 1.00 84.69 68 MET A CA 1
ATOM 492 C C . MET A 1 68 ? 13.390 0.171 -18.520 1.00 84.69 68 MET A C 1
ATOM 494 O O . MET A 1 68 ? 14.110 -0.108 -19.475 1.00 84.69 68 MET A O 1
ATOM 498 N N . ALA A 1 69 ? 12.058 0.222 -18.610 1.00 81.56 69 ALA A N 1
ATOM 499 C CA . ALA A 1 69 ? 11.288 0.082 -19.844 1.00 81.56 69 ALA A CA 1
ATOM 500 C C . ALA A 1 69 ? 10.975 1.430 -20.535 1.00 81.56 69 ALA A C 1
ATOM 502 O O . ALA A 1 69 ? 10.214 1.457 -21.495 1.00 81.56 69 ALA A O 1
ATOM 503 N N . GLY A 1 70 ? 11.503 2.558 -20.040 1.00 78.81 70 GLY A N 1
ATOM 504 C CA . GLY A 1 70 ? 11.294 3.891 -20.625 1.00 78.81 70 GLY A CA 1
ATOM 505 C C . GLY A 1 70 ? 9.952 4.562 -20.290 1.00 78.81 70 GLY A C 1
ATOM 506 O O . GLY A 1 70 ? 9.701 5.690 -20.713 1.00 78.81 70 GLY A O 1
ATOM 507 N N . ALA A 1 71 ? 9.091 3.932 -19.486 1.00 81.25 71 ALA A N 1
ATOM 508 C CA . ALA A 1 71 ? 7.771 4.441 -19.111 1.00 81.25 71 ALA A CA 1
ATOM 509 C C . ALA A 1 71 ? 7.836 5.371 -17.882 1.00 81.25 71 ALA A C 1
ATOM 511 O O . ALA A 1 71 ? 7.320 5.059 -16.805 1.00 81.25 71 ALA A O 1
ATOM 512 N N . VAL A 1 72 ? 8.459 6.543 -18.045 1.00 79.69 72 VAL A N 1
ATOM 513 C CA . VAL A 1 72 ? 8.735 7.503 -16.953 1.00 79.69 72 VAL A CA 1
ATOM 514 C C . VAL A 1 72 ? 7.466 7.943 -16.210 1.00 79.69 72 VAL A C 1
ATOM 516 O O . VAL A 1 72 ? 7.460 8.013 -14.982 1.00 79.69 72 VAL A O 1
ATOM 519 N N . ALA A 1 73 ? 6.366 8.181 -16.932 1.00 75.19 73 ALA A N 1
ATOM 520 C CA . ALA A 1 73 ? 5.091 8.559 -16.321 1.00 75.19 73 ALA A CA 1
ATOM 521 C C . ALA A 1 73 ? 4.523 7.442 -15.425 1.00 75.19 73 ALA A C 1
ATOM 523 O O . ALA A 1 73 ? 4.115 7.700 -14.294 1.00 75.19 73 ALA A O 1
ATOM 524 N N . GLY A 1 74 ? 4.555 6.190 -15.897 1.00 72.12 74 GLY A N 1
ATOM 525 C CA . GLY A 1 74 ? 4.094 5.035 -15.120 1.00 72.12 74 GLY A CA 1
ATOM 526 C C . GLY A 1 74 ? 4.954 4.790 -13.881 1.00 72.12 74 GLY A C 1
ATOM 527 O O . GLY A 1 74 ? 4.437 4.479 -12.809 1.00 72.12 74 GLY A O 1
ATOM 528 N N . ALA A 1 75 ? 6.262 5.015 -13.997 1.00 82.62 75 ALA A N 1
ATOM 529 C CA . ALA A 1 75 ? 7.171 4.909 -12.871 1.00 82.62 75 ALA A CA 1
ATOM 530 C C . ALA A 1 75 ? 6.933 5.956 -11.780 1.00 82.62 75 ALA A C 1
ATOM 532 O O . ALA A 1 75 ? 6.967 5.618 -10.598 1.00 82.62 75 ALA A O 1
ATOM 533 N N . ALA A 1 76 ? 6.670 7.209 -12.163 1.00 78.06 76 ALA A N 1
ATOM 534 C CA . ALA A 1 76 ? 6.377 8.277 -11.213 1.00 78.06 76 ALA A CA 1
ATOM 535 C C . ALA A 1 76 ? 5.116 7.961 -10.395 1.00 78.06 76 ALA A C 1
ATOM 537 O O . ALA A 1 76 ? 5.126 8.070 -9.169 1.00 78.06 76 ALA A O 1
ATOM 538 N N . VAL A 1 77 ? 4.057 7.488 -11.059 1.00 80.62 77 VAL A N 1
ATOM 539 C 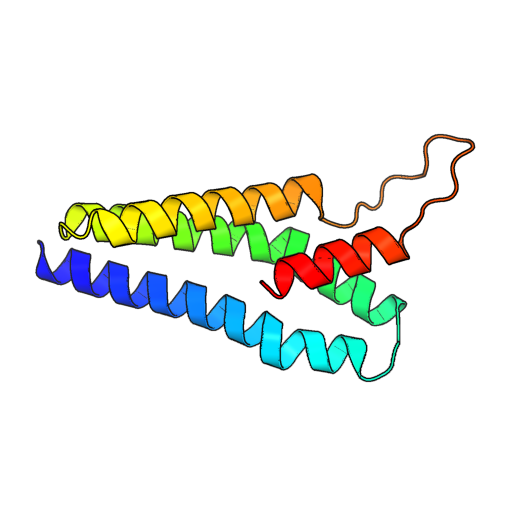CA . VAL A 1 77 ? 2.813 7.072 -10.394 1.00 80.62 77 VAL A CA 1
ATOM 540 C C . VAL A 1 77 ? 3.065 5.901 -9.442 1.00 80.62 77 VAL A C 1
ATOM 542 O O . VAL A 1 77 ? 2.642 5.947 -8.288 1.00 80.62 77 VAL A O 1
ATOM 545 N N . ALA A 1 78 ? 3.800 4.879 -9.887 1.00 81.88 78 ALA A N 1
ATOM 546 C CA . ALA A 1 78 ? 4.112 3.706 -9.073 1.00 81.88 78 ALA A CA 1
ATOM 547 C C . ALA A 1 78 ? 4.971 4.049 -7.839 1.00 81.88 78 ALA A C 1
ATOM 549 O O . ALA A 1 78 ? 4.738 3.512 -6.755 1.00 81.88 78 ALA A O 1
ATOM 550 N N . ALA A 1 79 ? 5.914 4.986 -7.970 1.00 80.56 79 ALA A N 1
ATOM 551 C CA . ALA A 1 79 ? 6.723 5.472 -6.855 1.00 80.56 79 ALA A CA 1
ATOM 552 C C . ALA A 1 79 ? 5.879 6.229 -5.817 1.00 80.56 79 ALA A C 1
ATOM 554 O O . ALA A 1 79 ? 5.978 5.946 -4.623 1.00 80.56 79 ALA A O 1
ATOM 555 N N . VAL A 1 80 ? 5.010 7.146 -6.261 1.00 82.12 80 VAL A N 1
ATOM 556 C CA . VAL A 1 80 ? 4.108 7.892 -5.367 1.00 82.12 80 VAL A CA 1
ATOM 557 C C . VAL A 1 80 ? 3.144 6.942 -4.655 1.00 82.12 80 VAL A C 1
ATOM 559 O O . VAL A 1 80 ? 3.016 7.010 -3.433 1.00 82.12 80 VAL A O 1
ATOM 562 N N . ALA A 1 81 ? 2.528 6.010 -5.387 1.00 78.69 81 ALA A N 1
ATOM 563 C CA . ALA A 1 81 ? 1.631 5.007 -4.818 1.00 78.69 81 ALA A CA 1
ATOM 564 C C . ALA A 1 81 ? 2.348 4.100 -3.803 1.00 78.69 81 ALA A C 1
ATOM 566 O O . ALA A 1 81 ? 1.817 3.829 -2.726 1.00 78.69 81 ALA A O 1
ATOM 567 N N . GLY A 1 82 ? 3.580 3.677 -4.103 1.00 80.38 82 GLY A N 1
ATOM 568 C CA . GLY A 1 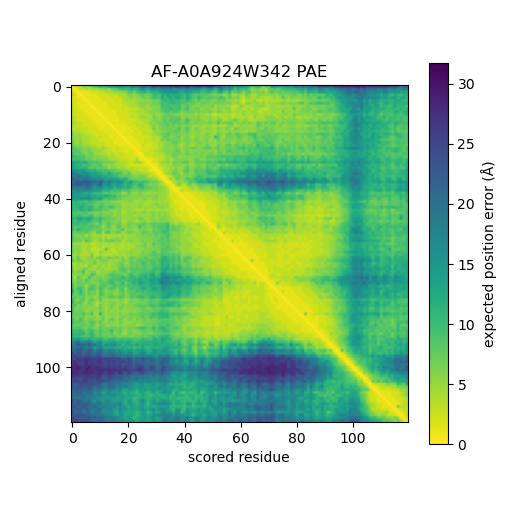82 ? 4.385 2.859 -3.200 1.00 80.38 82 GLY A CA 1
ATOM 569 C C . GLY A 1 82 ? 4.737 3.577 -1.897 1.00 80.38 82 GLY A C 1
ATOM 570 O O . GLY A 1 82 ? 4.549 3.020 -0.814 1.00 80.38 82 GLY A O 1
ATOM 571 N N . ILE A 1 83 ? 5.180 4.836 -1.980 1.00 80.19 83 ILE A N 1
ATOM 572 C CA . ILE A 1 83 ? 5.459 5.673 -0.802 1.00 80.19 83 ILE A CA 1
ATOM 573 C C . ILE A 1 83 ? 4.184 5.880 0.019 1.00 80.19 83 ILE A C 1
ATOM 575 O O . ILE A 1 83 ? 4.203 5.729 1.242 1.00 80.19 83 ILE A O 1
ATOM 579 N N . PHE A 1 84 ? 3.065 6.170 -0.642 1.00 77.62 84 PHE A N 1
ATOM 580 C CA . PHE A 1 84 ? 1.787 6.372 0.027 1.00 77.62 84 PHE A CA 1
ATOM 581 C C . PHE A 1 84 ? 1.319 5.108 0.764 1.00 77.62 84 PHE A C 1
ATOM 583 O O . PHE A 1 84 ? 0.907 5.197 1.921 1.00 77.62 84 PHE A O 1
ATOM 590 N N . ALA A 1 85 ? 1.478 3.920 0.171 1.00 76.50 85 ALA A N 1
ATOM 591 C CA . ALA A 1 85 ? 1.164 2.646 0.821 1.00 76.50 85 ALA A CA 1
ATOM 592 C C . ALA A 1 85 ? 1.987 2.430 2.108 1.00 76.50 85 ALA A C 1
ATOM 594 O O . ALA A 1 85 ? 1.444 2.012 3.138 1.00 76.50 85 ALA A O 1
ATOM 595 N N . PHE A 1 86 ? 3.275 2.792 2.101 1.00 77.38 86 PHE A N 1
ATOM 596 C CA . PHE A 1 86 ? 4.100 2.778 3.312 1.00 77.38 86 PHE A CA 1
ATOM 597 C C . PHE A 1 86 ? 3.631 3.798 4.351 1.00 77.38 86 PHE A C 1
ATOM 599 O O . PHE A 1 86 ? 3.488 3.454 5.526 1.00 77.38 86 PHE A O 1
ATOM 606 N N . MET A 1 87 ? 3.351 5.036 3.939 1.00 73.00 87 MET A N 1
ATOM 607 C CA . MET A 1 87 ? 2.842 6.074 4.840 1.00 73.00 87 MET A CA 1
ATOM 608 C C . MET A 1 87 ? 1.531 5.651 5.502 1.00 73.00 87 MET A C 1
ATOM 610 O O . MET A 1 87 ? 1.369 5.842 6.706 1.00 73.00 87 MET A O 1
ATOM 614 N N . CYS A 1 88 ? 0.633 5.006 4.758 1.00 70.62 88 CYS A N 1
ATOM 615 C CA . CYS A 1 88 ? -0.623 4.480 5.278 1.00 70.62 88 CYS A CA 1
ATOM 616 C C . CYS A 1 88 ? -0.390 3.459 6.397 1.00 70.62 88 CYS A C 1
ATOM 618 O O . CYS A 1 88 ? -1.028 3.545 7.448 1.00 70.62 88 CYS A O 1
ATOM 620 N N . LYS A 1 89 ? 0.585 2.552 6.250 1.00 72.12 89 LYS A N 1
ATOM 621 C CA . LYS A 1 89 ? 0.977 1.645 7.339 1.00 72.12 89 LYS A CA 1
ATOM 622 C C . LYS A 1 89 ? 1.440 2.410 8.586 1.00 72.12 89 LYS A C 1
ATOM 624 O O . LYS A 1 89 ? 1.050 2.057 9.693 1.00 72.12 89 LYS A O 1
ATOM 629 N N . PHE A 1 90 ? 2.245 3.461 8.454 1.00 66.19 90 PHE A N 1
ATOM 630 C CA . PHE A 1 90 ? 2.780 4.166 9.628 1.00 66.19 90 PHE A CA 1
ATOM 631 C C . PHE A 1 90 ? 1.785 5.121 10.298 1.00 66.19 90 PHE A C 1
ATOM 633 O O . PHE A 1 90 ? 1.735 5.197 11.533 1.00 66.19 90 PHE A O 1
ATOM 640 N N . ALA A 1 91 ? 1.007 5.848 9.498 1.00 65.25 91 ALA A N 1
ATOM 641 C CA . ALA A 1 91 ? 0.088 6.881 9.961 1.00 65.25 91 ALA A CA 1
ATOM 642 C C . ALA A 1 91 ? -1.255 6.297 10.417 1.00 65.25 91 ALA A C 1
ATOM 644 O O . ALA A 1 91 ? -1.801 6.696 11.451 1.00 65.25 91 ALA A O 1
ATOM 645 N N . LEU A 1 92 ? -1.776 5.325 9.667 1.00 63.53 92 LEU A N 1
ATOM 646 C CA . LEU A 1 92 ? -3.153 4.872 9.809 1.00 63.53 92 LEU A CA 1
ATOM 647 C C . LEU A 1 92 ? -3.276 3.472 10.397 1.00 63.53 92 LEU A C 1
ATOM 649 O O . LEU A 1 92 ? -4.362 3.154 10.865 1.00 63.53 92 LEU A O 1
ATOM 653 N N . ALA A 1 93 ? -2.228 2.642 10.445 1.00 65.00 93 ALA A N 1
ATOM 654 C CA . ALA A 1 93 ? -2.394 1.308 11.016 1.00 65.00 93 ALA A CA 1
ATOM 655 C C . ALA A 1 93 ? -2.906 1.382 12.471 1.00 65.00 93 ALA A C 1
ATOM 657 O O . ALA A 1 93 ? -2.328 2.106 13.298 1.00 65.00 93 ALA A O 1
ATOM 658 N N . PRO A 1 94 ? -3.989 0.658 12.814 1.00 62.72 94 PRO A N 1
ATOM 659 C CA . PRO A 1 94 ? -4.495 0.645 14.177 1.00 62.72 94 PRO A CA 1
ATOM 660 C C . PRO A 1 94 ? -3.447 0.012 15.104 1.00 62.72 94 PRO A C 1
ATOM 662 O O . PRO A 1 94 ? -3.060 -1.141 14.914 1.00 62.72 94 PRO A O 1
ATOM 665 N N . ARG A 1 95 ? -2.974 0.779 16.092 1.00 63.47 95 ARG A N 1
ATOM 666 C CA . ARG A 1 95 ? -1.946 0.352 17.055 1.00 63.47 95 ARG A CA 1
ATOM 667 C C . ARG A 1 95 ? -2.577 -0.271 18.298 1.00 63.47 95 ARG A C 1
ATOM 669 O O . ARG A 1 95 ? -3.677 0.118 18.692 1.00 63.47 95 ARG A O 1
ATOM 676 N N . ASP A 1 96 ? -1.850 -1.190 18.926 1.00 61.22 96 ASP A N 1
ATOM 677 C CA . ASP A 1 96 ? -2.235 -1.809 20.203 1.00 61.22 96 ASP A CA 1
ATOM 678 C C . ASP A 1 96 ? -1.779 -0.992 21.430 1.00 61.22 96 ASP A C 1
ATOM 680 O O . ASP A 1 96 ? -2.044 -1.382 22.568 1.00 61.22 96 ASP A O 1
ATOM 684 N N . ASP A 1 97 ? -1.131 0.159 21.210 1.00 57.28 97 ASP A N 1
ATOM 685 C CA . ASP A 1 97 ? -0.642 1.042 22.270 1.00 57.28 97 ASP A CA 1
ATOM 686 C C . ASP A 1 97 ? -1.772 1.445 23.231 1.00 57.28 97 ASP A C 1
ATOM 688 O O . ASP A 1 97 ? -2.845 1.914 22.825 1.00 57.28 97 ASP A O 1
ATOM 692 N N . LYS A 1 98 ? -1.522 1.281 24.538 1.00 51.88 98 LYS A N 1
ATOM 693 C CA . LYS A 1 98 ? -2.430 1.774 25.580 1.00 51.88 98 LYS A CA 1
ATOM 694 C C . LYS A 1 98 ? -2.544 3.300 25.460 1.00 51.88 98 LYS A C 1
ATOM 696 O O . LYS A 1 98 ? -1.536 3.960 25.212 1.00 51.88 98 LYS A O 1
ATOM 701 N N . PRO A 1 99 ? -3.742 3.879 25.662 1.00 54.59 99 PRO A N 1
ATOM 702 C CA . PRO A 1 99 ? -3.898 5.326 25.657 1.00 54.59 99 PRO A CA 1
ATOM 703 C C . PRO A 1 99 ? -2.922 5.983 26.631 1.00 54.59 99 PRO A C 1
ATOM 705 O O . PRO A 1 99 ? -2.776 5.534 27.772 1.00 54.59 99 PRO A O 1
ATOM 708 N N . ILE A 1 100 ? -2.313 7.087 26.198 1.00 58.94 100 ILE A N 1
ATOM 709 C CA . ILE A 1 100 ? -1.689 8.045 27.110 1.00 58.94 100 ILE A CA 1
ATOM 710 C C . ILE A 1 100 ? -2.794 8.463 28.092 1.00 58.94 100 ILE A C 1
ATOM 712 O O . ILE A 1 100 ? -3.898 8.821 27.667 1.00 58.94 100 ILE A O 1
ATOM 716 N N . LYS A 1 101 ? -2.542 8.284 29.396 1.00 57.88 101 LYS A N 1
ATOM 717 C CA . LYS A 1 101 ? -3.550 8.422 30.462 1.00 57.88 101 LYS A CA 1
ATOM 718 C C . LYS A 1 101 ? -4.395 9.689 30.256 1.00 57.88 101 LYS A C 1
ATOM 720 O O . LYS A 1 101 ? -3.847 10.780 30.183 1.00 57.88 101 LYS A O 1
ATOM 725 N N . GLY A 1 102 ? -5.720 9.527 30.196 1.00 59.94 102 GLY A N 1
ATOM 726 C CA . GLY A 1 102 ? -6.686 10.635 30.164 1.00 59.94 102 GLY A CA 1
ATOM 727 C C . GLY A 1 102 ? -7.405 10.872 28.831 1.00 59.94 102 GLY A C 1
ATOM 728 O O . GLY A 1 102 ? -8.385 11.609 28.818 1.00 59.94 102 GLY A O 1
ATOM 729 N N . HIS A 1 103 ? -6.994 10.249 27.720 1.00 57.94 103 HIS A N 1
ATOM 730 C CA . HIS A 1 103 ? -7.651 10.442 26.417 1.00 57.94 103 HIS A CA 1
ATOM 731 C C . HIS A 1 103 ? -8.492 9.214 26.014 1.00 57.94 103 HIS A C 1
ATOM 733 O O . HIS A 1 103 ? -7.992 8.086 25.984 1.00 57.94 103 HIS A O 1
ATOM 739 N N . ARG A 1 104 ? -9.777 9.414 25.668 1.00 54.00 104 ARG A N 1
ATOM 740 C CA . ARG A 1 104 ? -10.613 8.366 25.047 1.00 54.00 104 ARG A CA 1
ATOM 741 C C . ARG A 1 104 ? -10.070 8.061 23.651 1.00 54.00 104 ARG A C 1
ATOM 743 O O . ARG A 1 104 ? -10.016 8.938 22.795 1.00 54.00 104 ARG A O 1
ATOM 750 N N . VAL A 1 105 ? -9.694 6.808 23.406 1.00 55.25 105 VAL A N 1
ATOM 751 C CA . VAL A 1 105 ? -9.225 6.375 22.084 1.00 55.25 105 VAL A CA 1
ATOM 752 C C . VAL A 1 105 ? -10.421 6.292 21.142 1.00 55.25 105 VAL A C 1
ATOM 754 O O . VAL A 1 105 ? -11.288 5.438 21.321 1.00 55.25 105 VAL A O 1
ATOM 757 N N . ILE A 1 106 ? -10.453 7.130 20.106 1.00 58.75 106 ILE A N 1
ATOM 758 C CA . ILE A 1 106 ? -11.447 7.027 19.030 1.00 58.75 106 ILE A CA 1
ATOM 759 C C . ILE A 1 106 ? -11.011 5.908 18.067 1.00 58.75 106 ILE A C 1
ATOM 761 O O . ILE A 1 106 ? -10.637 6.150 16.920 1.00 58.75 106 ILE A O 1
ATOM 765 N N . LYS A 1 107 ? -10.989 4.661 18.563 1.00 57.31 107 LYS A N 1
ATOM 766 C CA . LYS A 1 107 ? -10.551 3.476 17.799 1.00 57.31 107 LYS A CA 1
ATOM 767 C C . LYS A 1 107 ? -11.326 3.347 16.491 1.00 57.31 107 LYS A C 1
ATOM 769 O O . LYS A 1 107 ? -10.726 3.126 15.445 1.00 57.31 107 LYS A O 1
ATOM 774 N N . THR A 1 108 ? -12.631 3.596 16.546 1.00 54.19 108 THR A N 1
ATOM 775 C CA . THR A 1 108 ? -13.543 3.531 15.402 1.00 54.19 108 THR A CA 1
ATOM 776 C C . THR A 1 108 ? -13.173 4.521 14.300 1.00 54.19 108 THR A C 1
ATOM 778 O O . THR A 1 108 ? -13.133 4.129 13.144 1.00 54.19 108 THR A O 1
ATOM 781 N N . ALA A 1 109 ? -12.823 5.771 14.626 1.00 55.50 109 ALA A N 1
ATOM 782 C CA . ALA A 1 109 ? -12.447 6.765 13.615 1.00 55.50 109 ALA A CA 1
ATOM 783 C C . ALA A 1 109 ? -11.117 6.425 12.937 1.00 55.50 109 ALA A C 1
ATOM 785 O O . ALA A 1 109 ? -10.987 6.627 11.734 1.00 55.50 109 ALA A O 1
ATOM 786 N N . ARG A 1 110 ? -10.154 5.849 13.678 1.00 58.16 110 ARG A N 1
ATOM 787 C CA . ARG A 1 110 ? -8.926 5.326 13.064 1.00 58.16 110 ARG A CA 1
ATOM 788 C C . ARG A 1 110 ? -9.259 4.170 12.135 1.00 58.16 110 ARG A C 1
ATOM 790 O O . ARG A 1 110 ? -8.919 4.271 10.978 1.00 58.16 110 ARG A O 1
ATOM 797 N N . ILE A 1 111 ? -10.004 3.158 12.579 1.00 58.16 111 ILE A N 1
ATOM 798 C CA . ILE A 1 111 ? -10.385 2.005 11.739 1.00 58.16 111 ILE A CA 1
ATOM 799 C C . ILE A 1 111 ? -11.155 2.436 10.485 1.00 58.16 111 ILE A C 1
ATOM 801 O O . ILE A 1 111 ? -10.911 1.897 9.411 1.00 58.16 111 ILE A O 1
ATOM 805 N N . VAL A 1 112 ? -12.056 3.413 10.603 1.00 56.09 112 VAL A N 1
ATOM 806 C CA . VAL A 1 112 ? -12.813 3.959 9.470 1.00 56.09 112 VAL A CA 1
ATOM 807 C C . VAL A 1 112 ? -11.897 4.741 8.526 1.00 56.09 112 VAL A C 1
ATOM 809 O O . VAL A 1 112 ? -11.976 4.526 7.323 1.00 56.09 112 VAL A O 1
ATOM 812 N N . ALA A 1 113 ? -10.980 5.571 9.035 1.00 58.31 113 ALA A N 1
ATOM 813 C CA . ALA A 1 113 ? -9.997 6.283 8.213 1.00 58.31 113 ALA A CA 1
ATOM 814 C C . ALA A 1 113 ? -9.000 5.324 7.531 1.00 58.31 113 ALA A C 1
ATOM 816 O O . ALA A 1 113 ? -8.753 5.429 6.335 1.00 58.31 113 ALA A O 1
ATOM 817 N N . SER A 1 114 ? -8.479 4.342 8.266 1.00 55.06 114 SER A N 1
ATOM 818 C CA . SER A 1 114 ? -7.648 3.238 7.775 1.00 55.06 114 SER A CA 1
ATOM 819 C C . SER A 1 114 ? -8.359 2.429 6.696 1.00 55.06 114 SER A C 1
ATOM 821 O O . SER A 1 114 ? -7.768 2.125 5.668 1.00 55.06 114 SER A O 1
ATOM 823 N N . GLY A 1 115 ? -9.634 2.101 6.926 1.00 56.62 115 GLY A N 1
ATOM 824 C CA . GLY A 1 115 ? -10.491 1.428 5.963 1.00 56.62 115 GLY A CA 1
ATOM 825 C C . GLY A 1 115 ? -10.630 2.265 4.701 1.00 56.62 115 GLY A C 1
ATOM 826 O O . GLY A 1 115 ? -10.261 1.787 3.640 1.00 56.62 115 GLY A O 1
ATOM 827 N N . LEU A 1 116 ? -11.078 3.523 4.822 1.00 56.06 116 LEU A N 1
ATOM 828 C CA . LEU A 1 116 ? -11.233 4.483 3.713 1.00 56.06 116 LEU A CA 1
ATOM 829 C C . LEU A 1 116 ? -9.952 4.675 2.898 1.00 56.06 116 LEU A C 1
ATOM 831 O O . LEU A 1 116 ? -10.031 4.828 1.689 1.00 56.06 116 LEU A O 1
ATOM 835 N N . THR A 1 117 ? -8.784 4.630 3.535 1.00 56.53 117 THR A N 1
ATOM 836 C CA . THR A 1 117 ? -7.503 4.798 2.831 1.00 56.53 117 THR A CA 1
ATOM 837 C C . THR A 1 117 ? -7.003 3.498 2.213 1.00 56.53 117 THR A C 1
ATOM 839 O O . THR A 1 117 ? -6.291 3.535 1.227 1.00 56.53 117 THR A O 1
ATOM 842 N N . ALA A 1 118 ? -7.389 2.344 2.757 1.00 51.44 118 ALA A N 1
ATOM 843 C CA . ALA A 1 118 ? -7.166 1.060 2.104 1.00 51.44 118 ALA A CA 1
ATOM 844 C C . ALA A 1 118 ? -8.185 0.787 0.973 1.00 51.44 118 ALA A C 1
ATOM 846 O O . ALA A 1 118 ? -7.979 -0.131 0.185 1.00 51.44 118 ALA A O 1
ATOM 847 N N . PHE A 1 119 ? -9.287 1.547 0.919 1.00 46.84 119 PHE A N 1
ATOM 848 C CA . PHE A 1 119 ? -10.296 1.516 -0.146 1.00 46.84 119 PHE A CA 1
ATOM 849 C C . PHE A 1 119 ? -9.902 2.328 -1.396 1.00 46.84 119 PHE A C 1
ATOM 851 O O . PHE A 1 119 ? -10.459 2.053 -2.463 1.00 46.84 119 PHE A O 1
ATOM 858 N N . ILE A 1 120 ? -9.006 3.315 -1.258 1.00 43.31 120 ILE A N 1
ATOM 859 C CA . ILE A 1 120 ? -8.488 4.191 -2.330 1.00 43.31 120 ILE A CA 1
ATOM 860 C C . ILE A 1 120 ? -7.122 3.670 -2.775 1.00 43.31 120 ILE A C 1
ATOM 862 O O . ILE A 1 120 ? -6.907 3.585 -4.002 1.00 43.31 120 ILE A O 1
#

pLDDT: mean 71.38, std 10.27, range [43.31, 86.25]

Radius of gyration: 16.71 Å; Cα contacts (8 Å, |Δi|>4): 134; chains: 1; bounding box: 39×19×54 Å